Protein AF-A0A1W9TV68-F1 (afdb_monomer_lite)

Foldseek 3Di:
DQVLLVVLQVLLVVCQVVLPLVSLVVLLVSLVVLVVVLVVLVVVLVVCCVVPVVCVVVSVVVNVVSVVSSVSSVVSNVSSQVSNCVNVVDRCPPPDD

Sequence (97 aa):
MAEKAEAMLKKSLDALVNLDVDLAFKVCLLDDEVDKINAEAHRMMKNAIKDTPDHVESFINLLLVSRHLERIADHASNIAEEVIYLIEGEIVRHGDF

Structure (mmCIF, N/CA/C/O backbone):
data_AF-A0A1W9TV68-F1
#
_entry.id   AF-A0A1W9TV68-F1
#
loop_
_atom_site.group_PDB
_atom_site.id
_atom_site.type_symbol
_atom_site.label_atom_id
_atom_site.label_alt_id
_atom_site.label_comp_id
_atom_site.label_asym_id
_atom_site.label_entity_id
_atom_site.label_seq_id
_atom_site.pdbx_PDB_ins_code
_atom_site.Cartn_x
_atom_site.Cartn_y
_atom_site.Cartn_z
_atom_site.occupancy
_atom_site.B_iso_or_equiv
_atom_site.auth_seq_id
_atom_site.auth_comp_id
_atom_site.auth_asym_id
_atom_site.auth_atom_id
_atom_site.pdbx_PDB_model_num
ATOM 1 N N . MET A 1 1 ? -2.736 -1.186 -9.536 1.00 92.50 1 MET A N 1
ATOM 2 C CA . MET A 1 1 ? -2.186 -0.628 -8.280 1.00 92.50 1 MET A CA 1
ATOM 3 C C . MET A 1 1 ? -2.988 0.572 -7.798 1.00 92.50 1 MET A C 1
ATOM 5 O O . MET A 1 1 ? -3.462 0.511 -6.678 1.00 92.50 1 MET A O 1
ATOM 9 N N . ALA A 1 2 ? -3.201 1.605 -8.627 1.00 96.25 2 ALA A N 1
ATOM 10 C CA . ALA A 1 2 ? -3.924 2.819 -8.221 1.00 96.25 2 ALA A CA 1
ATOM 11 C C . ALA A 1 2 ? -5.290 2.541 -7.568 1.00 96.25 2 ALA A C 1
ATOM 13 O O . ALA A 1 2 ? -5.503 2.935 -6.430 1.00 96.25 2 ALA A O 1
ATOM 14 N N . GLU A 1 3 ? -6.152 1.763 -8.228 1.00 96.62 3 GLU A N 1
ATOM 15 C CA . GLU A 1 3 ? -7.471 1.381 -7.693 1.00 96.62 3 GLU A CA 1
ATOM 16 C C . GLU A 1 3 ? -7.390 0.646 -6.344 1.00 96.62 3 GLU A C 1
ATOM 18 O O . GLU A 1 3 ? -8.267 0.796 -5.499 1.00 96.62 3 GLU A O 1
ATOM 23 N N . LYS A 1 4 ? -6.328 -0.139 -6.116 1.00 96.25 4 LYS A N 1
ATOM 24 C CA . LYS A 1 4 ? -6.129 -0.859 -4.851 1.00 96.25 4 LYS A CA 1
ATOM 25 C C . LYS A 1 4 ? -5.671 0.071 -3.740 1.00 96.25 4 LYS A C 1
ATOM 27 O O . LYS A 1 4 ? -6.245 0.019 -2.662 1.00 96.25 4 LYS A O 1
ATOM 32 N N . ALA A 1 5 ? -4.709 0.949 -4.020 1.00 97.75 5 ALA A N 1
ATOM 33 C CA . ALA A 1 5 ? -4.265 1.961 -3.066 1.00 97.75 5 ALA A CA 1
ATOM 34 C C . ALA A 1 5 ? -5.423 2.899 -2.670 1.00 97.75 5 ALA A C 1
ATOM 36 O O . ALA A 1 5 ? -5.616 3.185 -1.491 1.00 97.75 5 ALA A O 1
ATOM 37 N N . GLU A 1 6 ? -6.255 3.310 -3.634 1.00 98.06 6 GLU A N 1
ATOM 38 C CA . GLU A 1 6 ? -7.471 4.091 -3.374 1.00 98.06 6 GLU A CA 1
ATOM 39 C C . GLU A 1 6 ? -8.478 3.312 -2.515 1.00 98.06 6 GLU A C 1
ATOM 41 O O . GLU A 1 6 ? -9.007 3.842 -1.535 1.00 98.06 6 GLU A O 1
ATOM 46 N N . ALA A 1 7 ? -8.721 2.040 -2.841 1.00 98.00 7 ALA A N 1
ATOM 47 C CA . ALA A 1 7 ? -9.620 1.192 -2.068 1.00 98.00 7 ALA A CA 1
ATOM 48 C C . ALA A 1 7 ? -9.122 0.963 -0.634 1.00 98.00 7 ALA A C 1
ATOM 50 O O . ALA A 1 7 ? -9.936 0.998 0.289 1.00 98.00 7 ALA A O 1
ATOM 51 N N . MET A 1 8 ? -7.818 0.750 -0.435 1.00 98.31 8 MET A N 1
ATOM 52 C CA . MET A 1 8 ? -7.207 0.614 0.889 1.00 98.31 8 MET A CA 1
ATOM 53 C C . MET A 1 8 ? -7.373 1.891 1.704 1.00 98.31 8 MET A C 1
ATOM 55 O O . MET A 1 8 ? -7.860 1.817 2.827 1.00 98.31 8 MET A O 1
ATOM 59 N N . LEU A 1 9 ? -7.064 3.054 1.121 1.00 98.56 9 LEU A N 1
ATOM 60 C CA . LEU A 1 9 ? -7.235 4.344 1.790 1.00 98.56 9 LEU A CA 1
ATOM 61 C C . LEU A 1 9 ? -8.691 4.583 2.195 1.00 98.56 9 LEU A C 1
ATOM 63 O O . LEU A 1 9 ? -8.973 4.984 3.319 1.00 98.56 9 LEU A O 1
ATOM 67 N N . LYS A 1 10 ? -9.639 4.315 1.294 1.00 98.56 10 LYS A N 1
ATOM 68 C CA . LYS A 1 10 ? -11.059 4.459 1.616 1.00 98.56 10 LYS A CA 1
ATOM 69 C C . LYS A 1 10 ? -11.463 3.534 2.765 1.00 98.56 10 LYS A C 1
ATOM 71 O O . LYS A 1 10 ? -12.110 3.977 3.705 1.00 98.56 10 LYS A O 1
ATOM 76 N N . LYS A 1 11 ? -11.062 2.262 2.703 1.00 98.56 11 LYS A N 1
ATOM 77 C CA . LYS A 1 11 ? -11.402 1.262 3.720 1.00 98.56 11 LYS A CA 1
ATOM 78 C C . LYS A 1 11 ? -10.758 1.549 5.072 1.00 98.56 11 LYS A C 1
ATOM 80 O O . LYS A 1 11 ? -11.414 1.318 6.078 1.00 98.56 11 LYS A O 1
ATOM 85 N N . SER A 1 12 ? -9.525 2.055 5.114 1.00 98.56 12 SER A N 1
ATOM 86 C CA . SER A 1 12 ? -8.865 2.405 6.377 1.00 98.56 12 SER A CA 1
ATOM 87 C C . SER A 1 12 ? -9.550 3.592 7.053 1.00 98.56 12 SER A C 1
ATOM 89 O O . SER A 1 12 ? -9.761 3.576 8.264 1.00 98.56 12 SER A O 1
ATOM 91 N N . LEU A 1 13 ? -9.990 4.581 6.270 1.00 98.69 13 LEU A N 1
ATOM 92 C CA . LEU A 1 13 ? -10.793 5.697 6.770 1.00 98.69 13 LEU A CA 1
ATOM 93 C C . LEU A 1 13 ? -12.186 5.243 7.223 1.00 98.69 13 LEU A C 1
ATOM 95 O O . LEU A 1 13 ? -12.634 5.651 8.293 1.00 98.69 13 LEU A O 1
ATOM 99 N N . ASP A 1 14 ? -12.852 4.377 6.455 1.00 98.69 14 ASP A N 1
ATOM 100 C CA . ASP A 1 14 ? -14.146 3.799 6.836 1.00 98.69 14 ASP A CA 1
ATOM 101 C C . ASP A 1 14 ? -14.020 2.977 8.135 1.00 98.69 14 ASP A C 1
ATOM 103 O O . ASP A 1 14 ? -14.883 3.080 9.008 1.00 98.69 14 ASP A O 1
ATOM 107 N N . ALA A 1 15 ? -12.937 2.208 8.298 1.00 98.56 15 ALA A N 1
ATOM 108 C CA . ALA A 1 15 ? -12.653 1.444 9.512 1.00 98.56 15 ALA A CA 1
ATOM 109 C C . ALA A 1 15 ? -12.453 2.362 10.721 1.00 98.56 15 ALA A C 1
ATOM 111 O O . ALA A 1 15 ? -13.034 2.131 11.778 1.00 98.56 15 ALA A O 1
ATOM 112 N N . LEU A 1 16 ? -11.695 3.447 10.547 1.00 98.31 16 LEU A N 1
ATOM 113 C CA . LEU A 1 16 ? -11.455 4.431 11.597 1.00 98.31 16 LEU A CA 1
ATOM 114 C C . LEU A 1 16 ? -12.740 5.143 12.033 1.00 98.31 16 LEU A C 1
ATOM 116 O O . LEU A 1 16 ? -13.007 5.255 13.226 1.00 98.31 16 LEU A O 1
ATOM 120 N N . VAL A 1 17 ? -13.543 5.623 11.079 1.00 98.50 17 VAL A N 1
ATOM 121 C CA . VAL A 1 17 ? -14.773 6.378 11.374 1.00 98.50 17 VAL A CA 1
ATOM 122 C C . VAL A 1 17 ? -15.817 5.505 12.067 1.00 98.50 17 VAL A C 1
ATOM 124 O O . VAL A 1 17 ? -16.517 5.986 12.957 1.00 98.50 17 VAL A O 1
ATOM 127 N N . ASN A 1 18 ? -15.923 4.235 11.670 1.00 98.31 18 ASN A N 1
ATOM 128 C CA . ASN A 1 18 ? -16.922 3.314 12.209 1.00 98.31 18 ASN A 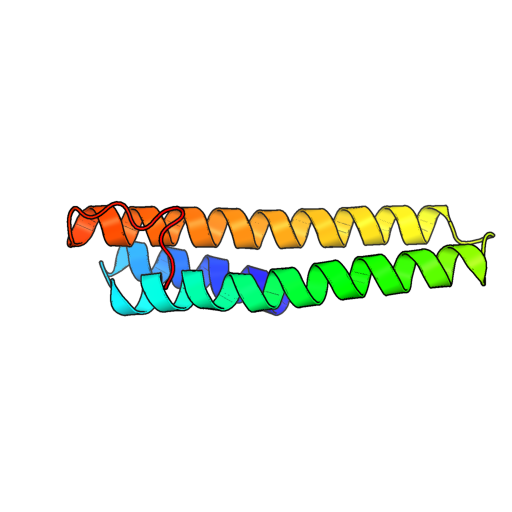CA 1
ATOM 129 C C . ASN A 1 18 ? -16.407 2.461 13.377 1.00 98.31 18 ASN A C 1
ATOM 131 O O . ASN A 1 18 ? -17.190 1.693 13.931 1.00 98.31 18 ASN A O 1
ATOM 135 N N . LEU A 1 19 ? -15.128 2.597 13.752 1.00 97.25 19 LEU A N 1
ATOM 136 C CA . LEU A 1 19 ? -14.445 1.720 14.710 1.00 97.25 19 LEU A CA 1
ATOM 137 C C . LEU A 1 19 ? -14.633 0.233 14.351 1.00 97.25 19 LEU A C 1
ATOM 139 O O . LEU A 1 19 ? -14.996 -0.591 15.188 1.00 97.25 19 LEU A O 1
ATOM 143 N N . ASP A 1 20 ? -14.415 -0.092 13.076 1.00 98.25 20 ASP A N 1
ATOM 144 C CA . ASP A 1 20 ? -14.587 -1.435 12.518 1.00 98.25 20 ASP A CA 1
ATOM 145 C C . ASP A 1 20 ? -13.230 -2.149 12.420 1.00 98.25 20 ASP A C 1
ATOM 147 O O . ASP A 1 20 ? -12.454 -1.946 11.479 1.00 98.25 20 ASP A O 1
ATOM 151 N N . VAL A 1 21 ? -12.949 -2.990 13.418 1.00 96.75 21 VAL A N 1
ATOM 152 C CA . VAL A 1 21 ? -11.704 -3.762 13.515 1.00 96.75 21 VAL A CA 1
ATOM 153 C C . VAL A 1 21 ? -11.577 -4.803 12.395 1.00 96.75 21 VAL A C 1
ATOM 155 O O . VAL A 1 21 ? -10.497 -4.972 11.830 1.00 96.75 21 VAL A O 1
ATOM 158 N N . ASP A 1 22 ? -12.677 -5.442 11.986 1.00 96.88 22 ASP A N 1
ATOM 159 C CA . ASP A 1 22 ? -12.673 -6.450 10.920 1.00 96.88 22 ASP A CA 1
ATOM 160 C C . ASP A 1 22 ? -12.310 -5.824 9.570 1.00 96.88 22 ASP A C 1
ATOM 162 O O . ASP A 1 22 ? -11.632 -6.435 8.734 1.00 96.88 22 ASP A O 1
ATOM 166 N N . LEU A 1 23 ? -12.790 -4.604 9.317 1.00 97.94 23 LEU A N 1
ATOM 167 C CA . LEU A 1 23 ? -12.421 -3.849 8.128 1.00 97.94 23 LEU A CA 1
ATOM 168 C C . LEU A 1 23 ? -10.956 -3.413 8.176 1.00 97.94 23 LEU A C 1
ATOM 170 O O . LEU A 1 23 ? -10.291 -3.492 7.143 1.00 97.94 23 LEU A O 1
ATOM 174 N N . ALA A 1 24 ? -10.447 -3.020 9.345 1.00 97.38 24 ALA A N 1
ATOM 175 C CA . ALA A 1 24 ? -9.037 -2.694 9.523 1.00 97.38 24 ALA A CA 1
ATOM 176 C C . ALA A 1 24 ? -8.128 -3.903 9.227 1.00 97.38 24 ALA A C 1
ATOM 178 O O . ALA A 1 24 ? -7.229 -3.790 8.394 1.00 97.38 24 ALA A O 1
ATOM 179 N N . PHE A 1 25 ? -8.426 -5.091 9.767 1.00 95.81 25 PHE A N 1
ATOM 180 C CA . PHE A 1 25 ? -7.680 -6.317 9.435 1.00 95.81 25 PHE A CA 1
ATOM 181 C C . PHE A 1 25 ? -7.679 -6.611 7.931 1.00 95.81 25 PHE A C 1
ATOM 183 O O . PHE A 1 25 ? -6.649 -6.956 7.352 1.00 95.81 25 PHE A O 1
ATOM 190 N N . LYS A 1 26 ? -8.823 -6.429 7.259 1.00 96.19 26 LYS A N 1
ATOM 191 C CA . LYS A 1 26 ? -8.905 -6.599 5.800 1.00 96.19 26 LYS A CA 1
ATOM 192 C C . LYS A 1 26 ? -8.016 -5.616 5.046 1.00 96.19 26 LYS A C 1
ATOM 194 O O . LYS A 1 26 ? -7.534 -5.983 3.982 1.00 96.19 26 LYS A O 1
ATOM 199 N N . VAL A 1 27 ? -7.823 -4.390 5.539 1.00 97.12 27 VAL A N 1
ATOM 200 C CA . VAL A 1 27 ? -6.893 -3.435 4.915 1.00 97.12 27 VAL A CA 1
ATOM 201 C C . VAL A 1 27 ? -5.462 -3.942 5.020 1.00 97.12 27 VAL A C 1
ATOM 203 O O . VAL A 1 27 ? -4.792 -3.972 3.993 1.00 97.12 27 VAL A O 1
ATOM 206 N N . CYS A 1 28 ? -5.030 -4.416 6.192 1.00 94.81 28 CYS A N 1
ATOM 207 C CA . CYS A 1 28 ? -3.683 -4.968 6.363 1.00 94.81 28 CYS A CA 1
ATOM 208 C C . CYS A 1 28 ? -3.420 -6.136 5.394 1.00 94.81 28 CYS A C 1
ATOM 210 O O . CYS A 1 28 ? -2.378 -6.190 4.753 1.00 94.81 28 CYS A O 1
ATOM 212 N N . LEU A 1 29 ? -4.403 -7.020 5.190 1.00 92.94 29 LEU A N 1
ATOM 213 C CA . LEU A 1 29 ? -4.286 -8.138 4.240 1.00 92.94 29 LEU A CA 1
ATOM 214 C C . LEU A 1 29 ? -4.240 -7.713 2.760 1.00 92.94 29 LEU A C 1
ATOM 216 O O . LEU A 1 29 ? -3.796 -8.486 1.911 1.00 92.94 29 LEU A O 1
ATOM 220 N N . LEU A 1 30 ? -4.741 -6.523 2.415 1.00 93.19 30 LEU A N 1
ATOM 221 C CA . LEU A 1 30 ? -4.696 -6.016 1.037 1.00 93.19 30 LEU A CA 1
ATOM 222 C C . LEU A 1 30 ? -3.306 -5.496 0.651 1.00 93.19 30 LEU A C 1
ATOM 224 O O . LEU A 1 30 ? -3.005 -5.428 -0.545 1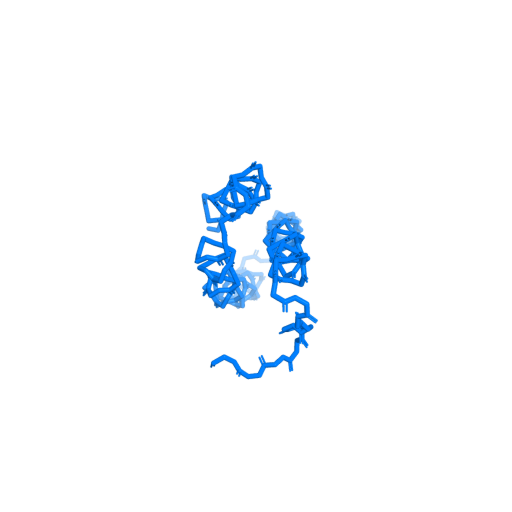.00 93.19 30 LEU A O 1
ATOM 228 N N . ASP A 1 31 ? -2.473 -5.157 1.633 1.00 90.12 31 ASP A N 1
ATOM 229 C CA . ASP A 1 31 ? -1.141 -4.595 1.410 1.00 90.12 31 ASP A CA 1
ATOM 230 C C . ASP A 1 31 ? -0.213 -5.584 0.695 1.00 90.12 31 ASP A C 1
ATOM 232 O O . ASP A 1 31 ? 0.407 -5.247 -0.313 1.00 90.12 31 ASP A O 1
ATOM 236 N N . ASP A 1 32 ? -0.271 -6.862 1.089 1.00 90.50 32 ASP A N 1
ATOM 237 C CA . ASP A 1 32 ? 0.418 -7.981 0.431 1.00 90.50 32 ASP A CA 1
ATOM 238 C C . ASP A 1 32 ? 0.189 -8.028 -1.088 1.00 90.50 32 ASP A C 1
ATOM 240 O O . ASP A 1 32 ? 1.039 -8.472 -1.870 1.00 90.50 32 ASP A O 1
ATOM 244 N N . GLU A 1 33 ? -1.008 -7.647 -1.533 1.00 92.44 33 GLU A N 1
ATOM 245 C CA . GLU A 1 33 ? -1.342 -7.620 -2.950 1.00 92.44 33 GLU A CA 1
ATOM 246 C C . GLU A 1 33 ? -0.728 -6.401 -3.649 1.00 92.44 33 GLU A C 1
ATOM 248 O O . GLU A 1 33 ? -0.257 -6.517 -4.786 1.00 92.44 33 GLU A O 1
ATOM 253 N N . VAL A 1 34 ? -0.695 -5.243 -2.982 1.00 94.44 34 VAL A N 1
ATOM 254 C CA . VAL A 1 34 ? -0.023 -4.043 -3.497 1.00 94.44 34 VAL A CA 1
ATOM 255 C C . VAL A 1 34 ? 1.477 -4.282 -3.624 1.00 94.44 34 VAL A C 1
ATOM 257 O O . VAL A 1 34 ? 2.033 -3.989 -4.687 1.00 94.44 34 VAL A O 1
ATOM 260 N N . AS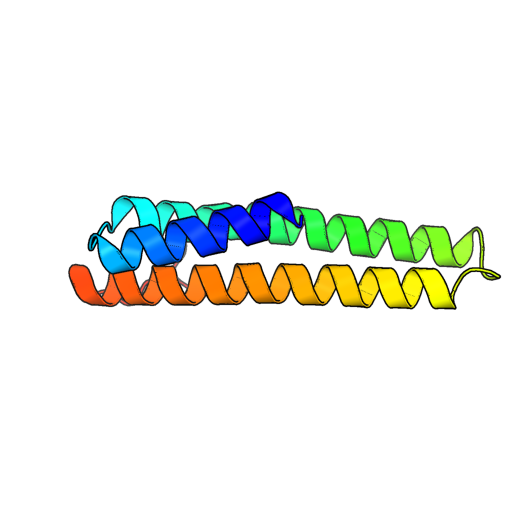P A 1 35 ? 2.098 -4.909 -2.629 1.00 92.12 35 ASP A N 1
ATOM 261 C CA . ASP A 1 35 ? 3.515 -5.273 -2.642 1.00 92.12 35 ASP A CA 1
ATOM 262 C C . ASP A 1 35 ? 3.873 -6.190 -3.811 1.00 92.12 35 ASP A C 1
ATOM 264 O O . ASP A 1 35 ? 4.838 -5.939 -4.546 1.00 92.12 35 ASP A O 1
ATOM 268 N N . LYS A 1 36 ? 3.051 -7.216 -4.065 1.00 94.25 36 LYS A N 1
ATOM 269 C CA . LYS A 1 36 ? 3.225 -8.115 -5.219 1.00 94.25 36 LYS A CA 1
ATOM 270 C C . LYS A 1 36 ? 3.157 -7.354 -6.541 1.00 94.25 36 LYS A C 1
ATOM 272 O O . LYS A 1 36 ? 4.027 -7.534 -7.398 1.00 94.25 36 LYS A O 1
ATOM 277 N N . ILE A 1 37 ? 2.163 -6.479 -6.702 1.00 94.94 37 ILE A N 1
ATOM 278 C CA . ILE A 1 37 ? 2.011 -5.667 -7.918 1.00 94.94 37 ILE A CA 1
ATOM 279 C C . ILE A 1 37 ? 3.186 -4.692 -8.061 1.00 94.94 37 ILE A C 1
ATOM 281 O O . ILE A 1 37 ? 3.665 -4.468 -9.173 1.00 94.94 37 ILE A O 1
ATOM 285 N N . ASN A 1 38 ? 3.685 -4.131 -6.959 1.00 94.88 38 ASN A N 1
ATOM 286 C CA . ASN A 1 38 ? 4.815 -3.209 -6.966 1.00 94.88 38 ASN A CA 1
ATOM 287 C C . ASN A 1 38 ? 6.114 -3.906 -7.371 1.00 94.88 38 ASN A C 1
ATOM 289 O O . ASN A 1 38 ? 6.830 -3.406 -8.245 1.00 94.88 38 ASN A O 1
ATOM 293 N N . ALA A 1 39 ? 6.385 -5.091 -6.825 1.00 94.81 39 ALA A N 1
ATOM 294 C CA . ALA A 1 39 ? 7.527 -5.910 -7.218 1.00 94.81 39 ALA A CA 1
ATOM 295 C C . ALA A 1 39 ? 7.465 -6.307 -8.705 1.00 94.81 39 ALA A C 1
ATOM 297 O O . ALA A 1 39 ? 8.476 -6.245 -9.418 1.00 94.81 39 ALA A O 1
ATOM 298 N N . GLU A 1 40 ? 6.279 -6.667 -9.200 1.00 95.31 40 GLU A N 1
ATOM 299 C CA . GLU A 1 40 ? 6.074 -6.985 -10.612 1.00 95.31 40 GLU A CA 1
ATOM 300 C C . GLU A 1 40 ? 6.281 -5.767 -11.521 1.00 95.31 40 GLU A C 1
ATOM 302 O O . GLU A 1 40 ? 7.029 -5.862 -12.499 1.00 95.31 40 GLU A O 1
ATOM 307 N N . ALA A 1 41 ? 5.707 -4.612 -11.174 1.00 93.88 41 ALA A N 1
ATOM 308 C CA . ALA A 1 41 ? 5.884 -3.370 -11.921 1.00 93.88 41 ALA A CA 1
ATOM 309 C C . ALA A 1 41 ? 7.370 -2.985 -12.016 1.00 93.88 41 ALA A C 1
ATOM 311 O O . ALA A 1 41 ? 7.870 -2.684 -13.103 1.00 93.88 41 ALA A O 1
ATOM 312 N N . HIS A 1 42 ? 8.111 -3.086 -10.907 1.00 94.19 42 HIS A N 1
ATOM 313 C CA . HIS A 1 42 ? 9.560 -2.868 -10.876 1.00 94.19 42 HIS A CA 1
ATOM 314 C C . HIS A 1 42 ? 10.315 -3.812 -11.819 1.00 94.19 42 HIS A C 1
ATOM 316 O O . HIS A 1 42 ? 11.219 -3.380 -12.542 1.00 94.19 42 HIS A O 1
ATOM 322 N N . ARG A 1 43 ? 9.959 -5.101 -11.837 1.00 95.19 43 ARG A N 1
ATOM 323 C CA . ARG A 1 43 ? 10.566 -6.092 -12.738 1.00 95.19 43 ARG A CA 1
ATOM 324 C C . ARG A 1 43 ? 10.278 -5.767 -14.204 1.00 95.19 43 ARG A C 1
ATOM 326 O O . ARG A 1 43 ? 11.199 -5.801 -15.018 1.00 95.19 43 ARG A O 1
ATOM 333 N N . MET A 1 44 ? 9.031 -5.432 -14.534 1.00 94.19 44 MET A N 1
ATOM 334 C CA . MET A 1 44 ? 8.625 -5.075 -15.896 1.00 94.19 44 MET A CA 1
ATOM 335 C C . MET A 1 44 ? 9.360 -3.828 -16.391 1.00 94.19 44 MET A C 1
ATOM 337 O O . MET A 1 44 ? 9.917 -3.852 -17.485 1.00 94.19 44 MET A O 1
ATOM 341 N N . MET A 1 45 ? 9.449 -2.780 -15.568 1.00 93.56 45 MET A N 1
ATOM 342 C CA . MET A 1 45 ? 10.180 -1.557 -15.916 1.00 93.56 45 MET A CA 1
ATOM 343 C C . MET A 1 45 ? 11.675 -1.812 -16.128 1.00 93.56 45 MET A C 1
ATOM 345 O O . MET A 1 45 ? 12.249 -1.301 -17.085 1.00 93.56 45 MET A O 1
ATOM 349 N N . LYS A 1 46 ? 12.313 -2.652 -15.298 1.00 93.19 46 LYS A N 1
ATOM 350 C CA . LYS A 1 46 ? 13.725 -3.033 -15.494 1.00 93.19 46 LYS A CA 1
ATOM 351 C C . LYS A 1 46 ? 13.971 -3.720 -16.837 1.00 93.19 46 LYS A C 1
ATOM 353 O O . LYS A 1 46 ? 15.022 -3.501 -17.431 1.00 93.19 46 LYS A O 1
ATOM 358 N N . ASN A 1 47 ? 13.040 -4.555 -17.294 1.00 95.31 47 ASN A N 1
ATOM 359 C CA . ASN A 1 47 ? 13.145 -5.198 -18.604 1.00 95.31 47 ASN A CA 1
ATOM 360 C C . ASN A 1 47 ? 12.886 -4.188 -19.729 1.00 95.31 47 ASN A C 1
ATOM 362 O O . ASN A 1 47 ? 13.703 -4.078 -20.635 1.00 95.31 47 ASN A O 1
ATOM 366 N N . ALA A 1 48 ? 11.846 -3.359 -19.602 1.00 94.12 48 ALA A N 1
ATOM 367 C CA . ALA A 1 48 ? 11.517 -2.332 -20.589 1.00 94.12 48 ALA A CA 1
ATOM 368 C C . ALA A 1 48 ? 12.656 -1.316 -20.810 1.00 94.12 48 ALA A C 1
ATOM 370 O O . ALA A 1 48 ? 12.926 -0.935 -21.945 1.00 94.12 48 ALA A O 1
ATOM 371 N N . ILE A 1 49 ? 13.387 -0.935 -19.754 1.00 94.69 49 ILE A N 1
ATOM 372 C CA . ILE A 1 49 ? 14.571 -0.065 -19.865 1.00 94.69 49 ILE A CA 1
ATOM 373 C C . ILE A 1 49 ? 15.685 -0.724 -20.695 1.00 94.69 49 ILE A C 1
ATOM 375 O O . ILE A 1 49 ? 16.378 -0.032 -21.437 1.00 94.69 49 ILE A O 1
ATOM 379 N N . LYS A 1 50 ? 15.876 -2.046 -20.578 1.00 93.88 50 LYS A N 1
ATOM 380 C CA . LYS A 1 50 ? 16.880 -2.779 -21.370 1.00 93.88 50 LYS A CA 1
ATOM 381 C C . LYS A 1 50 ? 16.469 -2.887 -22.835 1.00 93.88 50 LYS A C 1
ATOM 383 O O . LYS A 1 50 ? 17.320 -2.743 -23.706 1.00 93.88 50 LYS A O 1
ATOM 388 N N . ASP A 1 51 ? 15.186 -3.137 -23.080 1.00 95.31 51 ASP A N 1
ATOM 389 C CA . ASP A 1 51 ? 14.649 -3.372 -24.420 1.00 95.31 51 ASP A CA 1
ATOM 390 C C . ASP A 1 51 ? 14.455 -2.067 -25.207 1.00 95.31 51 ASP A C 1
ATOM 392 O O . ASP A 1 51 ? 14.513 -2.068 -26.436 1.00 95.31 51 ASP A O 1
ATOM 396 N N . THR A 1 52 ? 14.204 -0.941 -24.527 1.00 95.19 52 THR A N 1
ATOM 397 C CA . THR A 1 52 ? 13.928 0.352 -25.175 1.00 95.19 52 THR A CA 1
ATOM 398 C C . THR A 1 52 ? 14.560 1.528 -24.412 1.00 95.19 52 THR A C 1
ATOM 400 O O . THR A 1 52 ? 13.854 2.343 -23.810 1.00 95.19 52 THR A O 1
ATOM 403 N N . PRO A 1 53 ? 15.901 1.650 -24.423 1.00 92.88 53 PRO A N 1
ATOM 404 C CA . PRO A 1 53 ? 16.630 2.628 -23.607 1.00 92.88 53 PRO A CA 1
ATOM 405 C C . PRO A 1 53 ? 16.290 4.092 -23.929 1.00 92.88 53 PRO A C 1
ATOM 407 O O . PRO A 1 53 ? 16.364 4.937 -23.039 1.00 92.88 53 PRO A O 1
ATOM 410 N N . ASP A 1 54 ? 15.837 4.392 -25.149 1.00 96.56 54 ASP A N 1
ATOM 411 C CA . ASP A 1 54 ? 15.438 5.745 -25.566 1.00 96.56 54 ASP A CA 1
ATOM 412 C C . ASP A 1 54 ? 14.242 6.302 -24.765 1.00 96.56 54 ASP A C 1
ATOM 414 O O . ASP A 1 54 ? 14.015 7.510 -24.736 1.00 96.56 54 ASP A O 1
ATOM 418 N N . HIS A 1 55 ? 13.485 5.443 -24.070 1.00 94.81 55 HIS A N 1
ATOM 419 C CA . HIS A 1 55 ? 12.349 5.833 -23.226 1.00 94.81 55 HIS A CA 1
ATOM 420 C C . HIS A 1 55 ? 12.664 5.841 -21.720 1.00 94.81 55 HIS A C 1
ATOM 422 O O . HIS A 1 55 ? 11.743 5.901 -20.899 1.00 94.81 55 HIS A O 1
ATOM 428 N N . VAL A 1 56 ? 13.945 5.811 -21.329 1.00 93.81 56 VAL A N 1
ATOM 429 C CA . VAL A 1 56 ? 14.372 5.711 -19.919 1.00 93.81 56 VAL A CA 1
ATOM 430 C C . VAL A 1 56 ? 13.726 6.757 -19.004 1.00 93.81 56 VAL A C 1
ATOM 432 O O . VAL A 1 56 ? 13.289 6.410 -17.909 1.00 93.81 56 VAL A O 1
ATOM 435 N N . GLU A 1 57 ? 13.581 8.006 -19.453 1.00 95.06 57 GLU A N 1
ATOM 436 C CA . GLU A 1 57 ? 12.952 9.070 -18.658 1.00 95.06 57 GLU A CA 1
ATOM 437 C C . GLU A 1 57 ? 11.491 8.747 -18.315 1.00 95.06 57 GLU A C 1
ATOM 439 O O . GLU A 1 57 ? 11.046 8.936 -17.182 1.00 95.06 57 GLU A O 1
ATOM 444 N N . SER A 1 58 ? 10.747 8.187 -19.274 1.00 95.00 58 SER A N 1
ATOM 445 C CA . SER A 1 58 ? 9.352 7.789 -19.067 1.00 95.00 58 SER A CA 1
ATOM 446 C C . SER A 1 58 ? 9.245 6.605 -18.104 1.00 95.00 58 SER A C 1
ATOM 448 O O . SER A 1 58 ? 8.376 6.597 -17.234 1.00 95.00 58 SER A O 1
ATOM 450 N N . PHE A 1 59 ? 10.162 5.637 -18.191 1.00 94.38 59 PHE A N 1
ATOM 451 C CA . PHE A 1 59 ? 10.203 4.512 -17.253 1.00 94.38 59 PHE A CA 1
ATOM 452 C C . PHE A 1 59 ? 10.578 4.941 -15.832 1.00 94.38 59 PHE A C 1
ATOM 454 O O . PHE A 1 59 ? 10.006 4.422 -14.876 1.00 94.38 59 PHE A O 1
ATOM 461 N N . ILE A 1 60 ? 11.474 5.921 -15.671 1.00 93.88 60 ILE A N 1
ATOM 462 C CA . ILE A 1 60 ? 11.776 6.514 -14.359 1.00 93.88 60 ILE A CA 1
ATOM 463 C C . ILE A 1 60 ? 10.524 7.176 -13.772 1.00 93.88 60 ILE A C 1
ATOM 465 O O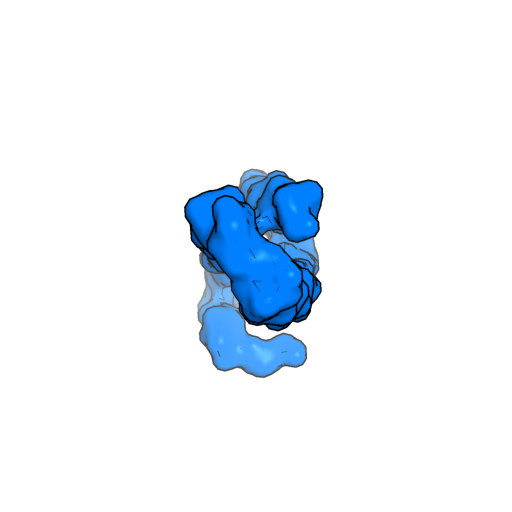 . ILE A 1 60 ? 10.210 6.954 -12.604 1.00 93.88 60 ILE A O 1
ATOM 469 N N . ASN A 1 61 ? 9.770 7.932 -14.573 1.00 96.06 61 ASN A N 1
ATOM 470 C CA . ASN A 1 61 ? 8.521 8.541 -14.109 1.00 96.06 61 ASN A CA 1
ATOM 471 C C . ASN A 1 61 ? 7.492 7.483 -13.680 1.00 96.06 61 ASN A C 1
ATOM 473 O O . ASN A 1 61 ? 6.865 7.630 -12.633 1.00 96.06 61 ASN A O 1
ATOM 477 N N . LEU A 1 62 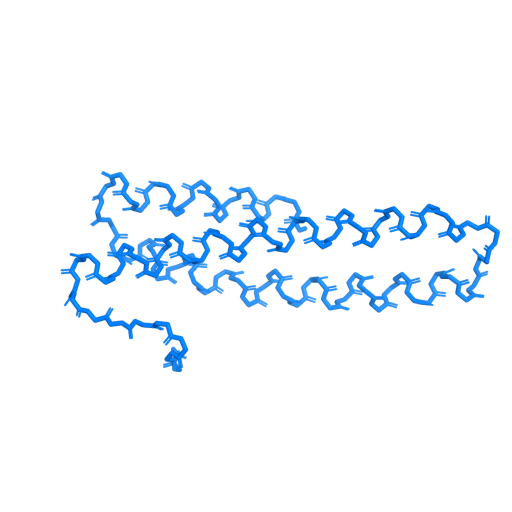? 7.361 6.383 -14.427 1.00 95.25 62 LEU A N 1
ATOM 478 C CA . LEU A 1 62 ? 6.489 5.267 -14.041 1.00 95.25 62 LEU A CA 1
ATOM 479 C C . LEU A 1 62 ? 6.943 4.589 -12.739 1.00 95.25 62 LEU A C 1
ATOM 481 O O . LEU A 1 62 ? 6.102 4.226 -11.915 1.00 95.25 62 LEU A O 1
ATOM 485 N N . LEU A 1 63 ? 8.254 4.477 -12.511 1.00 94.31 63 LEU A N 1
ATOM 486 C CA . LEU A 1 63 ? 8.811 3.941 -11.268 1.00 94.31 63 LEU A CA 1
ATOM 487 C C . LEU A 1 63 ? 8.430 4.814 -10.069 1.00 94.31 63 LEU A C 1
ATOM 489 O O . LEU A 1 63 ? 8.026 4.302 -9.025 1.00 94.31 63 LEU A O 1
ATOM 493 N N . LEU A 1 64 ? 8.515 6.135 -10.237 1.00 95.81 64 LEU A N 1
ATOM 494 C CA . LEU A 1 64 ? 8.106 7.097 -9.217 1.00 95.81 64 LEU A CA 1
ATOM 495 C C . LEU A 1 64 ? 6.602 7.020 -8.942 1.00 95.81 64 LEU A C 1
ATOM 497 O O . LEU A 1 64 ? 6.208 6.987 -7.779 1.00 95.81 64 LEU A O 1
ATOM 501 N N . VAL A 1 65 ? 5.766 6.916 -9.980 1.00 96.62 65 VAL A N 1
ATOM 502 C CA . VAL A 1 65 ? 4.316 6.716 -9.818 1.00 96.62 65 VAL A CA 1
ATOM 503 C C . VAL A 1 65 ? 4.026 5.435 -9.031 1.00 96.62 65 VAL A C 1
ATOM 505 O O . VAL A 1 65 ? 3.274 5.486 -8.061 1.00 96.62 65 VAL A O 1
ATOM 508 N N . SER A 1 66 ? 4.659 4.312 -9.388 1.00 96.19 66 SER A N 1
ATOM 509 C CA . SER A 1 66 ? 4.522 3.037 -8.664 1.00 96.19 66 SER A CA 1
ATOM 510 C C . SER A 1 66 ? 4.882 3.187 -7.185 1.00 96.19 66 SER A C 1
ATOM 512 O O . SER A 1 66 ? 4.111 2.796 -6.314 1.00 96.19 66 SER A O 1
ATOM 514 N N . ARG A 1 67 ? 6.017 3.835 -6.893 1.00 94.88 67 ARG A N 1
ATOM 515 C CA . ARG A 1 67 ? 6.463 4.111 -5.522 1.00 94.88 67 ARG A CA 1
ATOM 516 C C . ARG A 1 67 ? 5.479 4.991 -4.751 1.00 94.88 67 ARG A C 1
ATOM 518 O O . ARG A 1 67 ? 5.259 4.769 -3.570 1.00 94.88 67 ARG A O 1
ATOM 525 N N . HIS A 1 68 ? 4.910 6.017 -5.377 1.00 97.19 68 HIS A N 1
ATOM 526 C CA . HIS A 1 68 ? 3.942 6.879 -4.697 1.00 97.19 68 HIS A CA 1
ATOM 527 C C . HIS A 1 68 ? 2.637 6.146 -4.375 1.00 97.19 68 HIS A C 1
ATOM 529 O O . HIS A 1 68 ? 2.057 6.402 -3.325 1.00 97.19 68 HIS A O 1
ATOM 535 N N . LEU A 1 69 ? 2.200 5.227 -5.238 1.00 97.56 69 LEU A N 1
ATOM 536 C CA . LEU A 1 69 ? 1.022 4.397 -4.990 1.00 97.56 69 LEU A CA 1
ATOM 537 C C . LEU A 1 69 ? 1.247 3.380 -3.866 1.00 97.56 69 LEU A C 1
ATOM 539 O O . LEU A 1 69 ? 0.371 3.232 -3.020 1.00 97.56 69 LEU A O 1
ATOM 543 N N . GLU A 1 70 ? 2.409 2.727 -3.828 1.00 96.19 70 GLU A N 1
ATOM 544 C CA . GLU A 1 70 ? 2.777 1.824 -2.728 1.00 96.19 70 GLU A CA 1
ATOM 545 C C . GLU A 1 70 ? 2.821 2.568 -1.386 1.00 96.19 70 GLU A C 1
ATOM 547 O O . GLU A 1 70 ? 2.188 2.135 -0.432 1.00 96.19 70 GLU A O 1
ATOM 552 N N . ARG A 1 71 ? 3.402 3.771 -1.336 1.00 96.88 71 ARG A N 1
ATOM 553 C CA . ARG A 1 71 ? 3.388 4.587 -0.111 1.00 96.88 71 ARG A CA 1
ATOM 554 C C . ARG A 1 71 ? 1.989 4.956 0.378 1.00 96.88 71 ARG A C 1
ATOM 556 O O . ARG A 1 71 ? 1.795 5.154 1.572 1.00 96.88 71 ARG A O 1
ATOM 563 N N . ILE A 1 72 ? 1.027 5.130 -0.530 1.00 97.81 72 ILE A N 1
ATOM 564 C CA . ILE A 1 72 ? -0.368 5.388 -0.148 1.00 97.81 72 ILE A CA 1
ATOM 565 C C . ILE A 1 72 ? -0.973 4.135 0.495 1.00 97.81 72 ILE A C 1
ATOM 567 O O . ILE A 1 72 ? -1.687 4.267 1.486 1.00 97.81 72 ILE A O 1
ATOM 571 N N . ALA A 1 73 ? -0.679 2.950 -0.046 1.00 97.62 73 ALA A N 1
ATOM 572 C CA . ALA A 1 73 ? -1.115 1.679 0.524 1.00 97.62 73 ALA A CA 1
ATOM 573 C C . ALA A 1 73 ? -0.504 1.441 1.914 1.00 97.62 73 ALA A C 1
ATOM 575 O O . ALA A 1 73 ? -1.265 1.258 2.858 1.00 97.62 73 ALA A O 1
ATOM 576 N N . ASP A 1 74 ? 0.812 1.621 2.069 1.00 96.31 74 ASP A N 1
ATOM 577 C CA . ASP A 1 74 ? 1.507 1.535 3.363 1.00 96.31 74 ASP A CA 1
ATOM 578 C C . ASP A 1 74 ? 0.885 2.488 4.398 1.00 96.31 74 ASP A C 1
ATOM 580 O O . ASP A 1 74 ? 0.542 2.102 5.515 1.00 96.31 74 ASP A O 1
ATOM 584 N N . HIS A 1 75 ? 0.636 3.751 4.035 1.00 97.69 75 HIS A N 1
ATOM 585 C CA . HIS A 1 75 ? -0.041 4.685 4.940 1.00 97.69 75 HIS A CA 1
ATOM 586 C C . HIS A 1 75 ? -1.478 4.263 5.282 1.00 97.69 75 HIS A C 1
ATOM 588 O O . HIS A 1 75 ? -1.929 4.506 6.401 1.00 97.69 75 HIS A O 1
ATOM 594 N N . ALA A 1 76 ? -2.197 3.617 4.363 1.00 98.19 76 ALA A N 1
ATOM 595 C CA . ALA A 1 76 ? -3.517 3.069 4.648 1.00 98.19 76 ALA A CA 1
ATOM 596 C C . ALA A 1 76 ? -3.452 1.869 5.611 1.00 98.19 76 ALA A C 1
ATOM 598 O O . ALA A 1 76 ? -4.277 1.812 6.526 1.00 98.19 76 ALA A O 1
ATOM 599 N N . SER A 1 77 ? -2.468 0.977 5.460 1.00 97.12 77 SER A N 1
ATOM 600 C CA . SER A 1 77 ? -2.185 -0.116 6.401 1.00 97.12 77 SER A CA 1
ATOM 601 C C . SER A 1 77 ? -1.858 0.422 7.790 1.00 97.12 77 SER A C 1
ATOM 603 O O . SER A 1 77 ? -2.498 0.026 8.757 1.00 97.12 77 SER A O 1
ATOM 605 N N . ASN A 1 78 ? -0.973 1.419 7.889 1.00 96.69 78 ASN A N 1
ATOM 606 C CA . ASN A 1 78 ? -0.640 2.061 9.164 1.00 96.69 78 ASN A CA 1
ATOM 607 C C . ASN A 1 78 ? -1.886 2.630 9.873 1.00 96.69 78 ASN A C 1
ATOM 609 O O . ASN A 1 78 ? -2.036 2.474 11.082 1.00 96.69 78 ASN A O 1
ATOM 613 N N . ILE A 1 79 ? -2.811 3.268 9.139 1.00 97.75 79 ILE A N 1
ATOM 614 C CA . ILE A 1 79 ? -4.083 3.739 9.719 1.00 97.75 79 ILE A CA 1
ATOM 615 C C . ILE A 1 79 ? -4.898 2.559 10.261 1.00 97.75 79 ILE A C 1
ATOM 617 O O . ILE A 1 79 ? -5.440 2.650 11.358 1.00 97.75 79 ILE A O 1
ATOM 621 N N . ALA A 1 80 ? -4.989 1.460 9.513 1.00 97.50 80 ALA A N 1
ATOM 622 C CA . ALA A 1 80 ? -5.728 0.277 9.940 1.00 97.50 80 ALA A CA 1
ATOM 623 C C . ALA A 1 80 ? -5.116 -0.382 11.190 1.00 97.50 80 ALA A C 1
ATOM 625 O O . ALA A 1 80 ? -5.845 -0.723 12.118 1.00 97.50 80 ALA A O 1
ATOM 626 N N . GLU A 1 81 ? -3.791 -0.485 11.271 1.00 96.50 81 GLU A N 1
ATOM 627 C CA . GLU A 1 81 ? -3.093 -0.977 12.465 1.00 96.50 81 GLU A CA 1
ATOM 628 C C . GLU A 1 81 ? -3.399 -0.125 13.707 1.00 96.50 81 GLU A C 1
ATOM 630 O O . GLU A 1 81 ? -3.626 -0.669 14.789 1.00 96.50 81 GLU A O 1
ATOM 635 N N . GLU A 1 82 ? -3.448 1.205 13.563 1.00 96.88 82 GLU A N 1
ATOM 636 C CA . GLU A 1 82 ? -3.825 2.110 14.659 1.00 96.88 82 GLU A CA 1
ATOM 637 C C . GLU A 1 82 ? -5.287 1.921 15.086 1.00 96.88 82 GLU A C 1
ATOM 639 O O . GLU A 1 82 ? -5.592 2.017 16.273 1.00 96.88 82 GLU A O 1
ATOM 644 N N . VAL A 1 83 ? -6.197 1.621 14.151 1.00 97.06 83 VAL A N 1
ATOM 645 C CA . VAL A 1 83 ? -7.600 1.296 14.471 1.00 97.06 83 VAL A CA 1
ATOM 646 C C . VAL A 1 83 ? -7.690 0.005 15.279 1.00 97.06 83 VAL A C 1
ATOM 648 O O . VAL A 1 83 ? -8.413 -0.039 16.274 1.00 97.06 83 VAL A O 1
ATOM 651 N N . ILE A 1 84 ? -6.938 -1.028 14.892 1.00 96.38 84 ILE A N 1
ATOM 652 C CA . ILE A 1 84 ? -6.901 -2.299 15.626 1.00 96.38 84 ILE A CA 1
ATOM 653 C C . ILE A 1 84 ? -6.387 -2.065 17.047 1.00 96.38 84 ILE A C 1
ATOM 655 O O . ILE A 1 84 ? -7.038 -2.466 18.011 1.00 96.38 84 ILE A O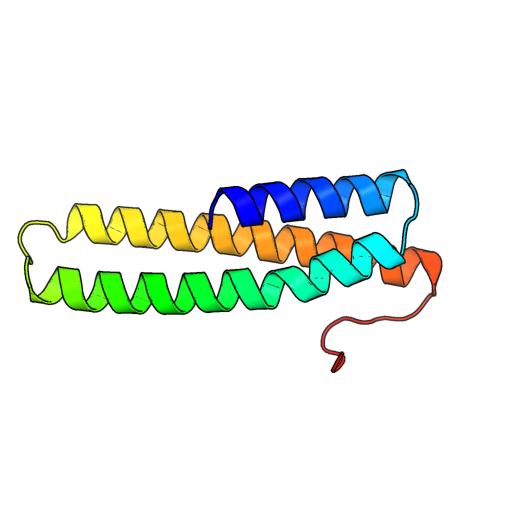 1
ATOM 659 N N . TYR A 1 85 ? -5.282 -1.332 17.187 1.00 95.75 85 TYR A N 1
ATOM 660 C CA . TYR A 1 85 ? -4.742 -0.974 18.496 1.00 95.75 85 TYR A CA 1
ATOM 661 C C . TYR A 1 85 ? -5.727 -0.147 19.335 1.00 95.75 85 TYR A C 1
ATOM 663 O O . TYR A 1 85 ? -5.867 -0.381 20.534 1.00 95.75 85 TYR A O 1
ATOM 671 N N . LEU A 1 86 ? -6.441 0.798 18.720 1.00 96.19 86 LEU A N 1
ATOM 672 C CA . LEU A 1 86 ? -7.429 1.633 19.402 1.00 96.19 86 LEU A CA 1
ATOM 673 C C . LEU A 1 86 ? -8.582 0.816 20.010 1.00 96.19 86 LEU A C 1
ATOM 675 O O . LEU A 1 86 ? -9.088 1.192 21.067 1.00 96.19 86 LEU A O 1
ATOM 679 N N . ILE A 1 87 ? -9.011 -0.259 19.342 1.00 95.69 87 ILE A N 1
ATOM 680 C CA . ILE A 1 87 ? -10.181 -1.060 19.734 1.00 95.69 87 ILE A CA 1
ATOM 681 C C . ILE A 1 87 ? -9.782 -2.218 20.655 1.00 95.69 87 ILE A C 1
ATOM 683 O O . ILE A 1 87 ? -10.392 -2.397 21.708 1.00 95.69 87 ILE A O 1
ATOM 687 N N . GLU A 1 88 ? -8.756 -2.980 20.276 1.00 93.75 88 GLU A N 1
ATOM 688 C CA . GLU A 1 88 ? -8.349 -4.214 20.966 1.00 93.75 88 GLU A CA 1
ATOM 689 C C . GLU A 1 88 ? -7.244 -3.973 22.008 1.00 93.75 88 GLU A C 1
ATOM 691 O O . GLU A 1 88 ? -7.033 -4.785 22.907 1.00 93.75 88 GLU A O 1
ATOM 696 N N . GLY A 1 89 ? -6.516 -2.855 21.913 1.00 92.12 89 GLY A N 1
ATOM 697 C CA . GLY A 1 89 ? -5.347 -2.579 22.754 1.00 92.12 89 GLY A CA 1
ATOM 698 C C . GLY A 1 89 ? -4.098 -3.382 22.373 1.00 92.12 89 GLY A C 1
ATOM 699 O O . GLY A 1 89 ? -3.093 -3.313 23.083 1.00 92.12 89 GLY A O 1
ATOM 700 N N . GLU A 1 90 ? -4.136 -4.128 21.264 1.00 84.81 90 GLU A N 1
ATOM 701 C CA . GLU A 1 90 ? -3.027 -4.953 20.781 1.00 84.81 90 GLU A CA 1
ATOM 702 C C . GLU A 1 90 ? -2.257 -4.277 19.643 1.00 84.81 90 GLU A C 1
ATOM 704 O O . GLU A 1 90 ? -2.831 -3.729 18.700 1.00 84.81 90 GLU A O 1
ATOM 709 N N . ILE A 1 91 ? -0.925 -4.319 19.723 1.00 84.31 91 ILE A N 1
ATOM 710 C CA . ILE A 1 91 ? -0.055 -3.825 18.654 1.00 84.31 91 ILE A CA 1
ATOM 711 C C . ILE A 1 91 ? 0.140 -4.962 17.658 1.00 84.31 91 ILE A C 1
ATOM 713 O O . ILE A 1 91 ? 0.936 -5.867 17.890 1.00 84.31 91 ILE A O 1
ATOM 717 N N . VAL A 1 92 ? -0.569 -4.882 16.537 1.00 81.88 92 VAL A N 1
ATOM 718 C CA . VAL A 1 92 ? -0.488 -5.879 15.460 1.00 81.88 92 VAL A CA 1
ATOM 719 C C . VAL A 1 92 ? 0.598 -5.580 14.422 1.00 81.88 92 VAL A C 1
ATOM 721 O O . VAL A 1 92 ? 0.816 -6.364 13.502 1.00 81.88 92 VAL A O 1
ATOM 724 N N . ARG A 1 93 ? 1.330 -4.468 14.578 1.00 73.88 93 ARG A N 1
ATOM 725 C CA . ARG A 1 93 ? 2.441 -4.121 13.682 1.00 73.88 93 ARG A CA 1
ATOM 726 C C . ARG A 1 93 ? 3.508 -5.206 13.749 1.00 73.88 93 ARG A C 1
ATOM 728 O O . ARG A 1 93 ? 3.991 -5.512 14.836 1.00 73.88 93 ARG A O 1
ATOM 735 N N . HIS A 1 94 ? 3.959 -5.685 12.592 1.00 66.19 94 HIS A N 1
ATOM 736 C CA . HIS A 1 94 ? 5.024 -6.696 12.483 1.00 66.19 94 HIS A CA 1
ATOM 737 C C . HIS A 1 94 ? 4.663 -8.060 13.115 1.00 66.19 94 HIS A C 1
ATOM 739 O O . HIS A 1 94 ? 5.559 -8.871 13.353 1.00 66.19 94 HIS A O 1
ATOM 745 N N . GLY A 1 95 ? 3.382 -8.308 13.414 1.00 55.88 95 GLY A N 1
ATOM 746 C CA . GLY A 1 95 ? 2.887 -9.625 13.808 1.00 55.88 95 GLY A CA 1
ATOM 747 C C . GLY A 1 95 ? 2.619 -10.490 12.578 1.00 55.88 95 GLY A C 1
ATOM 748 O O . GLY A 1 95 ? 2.122 -9.990 11.572 1.00 55.88 95 GLY A O 1
ATOM 749 N N . ASP A 1 96 ? 2.952 -11.779 12.652 1.00 48.34 96 ASP A N 1
ATOM 750 C CA . ASP A 1 96 ? 2.535 -12.746 11.636 1.00 48.34 96 ASP A CA 1
ATOM 751 C C . ASP A 1 96 ? 1.003 -12.900 11.721 1.00 48.34 96 ASP A C 1
ATOM 753 O O . ASP A 1 96 ? 0.491 -13.364 12.745 1.00 48.34 96 ASP A O 1
ATOM 757 N N . PHE A 1 97 ? 0.277 -12.485 10.678 1.00 50.72 97 PHE A N 1
ATOM 758 C CA . PHE A 1 97 ? -1.146 -12.804 10.499 1.00 50.72 97 PHE A CA 1
ATOM 759 C C . PHE A 1 97 ? -1.332 -14.181 9.852 1.00 50.72 97 PHE A C 1
ATOM 761 O O . PHE A 1 97 ? -0.546 -14.529 8.939 1.00 50.72 97 PHE A O 1
#

pLDDT: mean 93.57, std 8.82, range [48.34, 98.69]

Secondary structure (DSSP, 8-state):
-HHHHHHHHHHHHHHHHHT-HHHHHHHHHHHHHHHHHHHHHHHHHHHHHHH-GGGHHHHHHHHHHHHHHHHHHHHHHHHHHHHHHHHH----TT---

Radius of gyration: 16.11 Å; chains: 1; bounding box: 34×22×48 Å